Protein AF-A0AAD9K6W3-F1 (afdb_monomer_lite)

Secondary structure (DSSP, 8-state):
-----PPP--TT--HHHHHHHSS-GGGPPTT-EEE--TT---HHHHHHTT-EEE---------

Structure (mmCIF, N/CA/C/O backbone):
data_AF-A0AAD9K6W3-F1
#
_entry.id   AF-A0AAD9K6W3-F1
#
loop_
_atom_site.group_PDB
_atom_site.id
_atom_site.type_symbol
_atom_site.label_atom_id
_atom_site.label_alt_id
_atom_site.label_comp_id
_atom_site.label_asym_id
_atom_site.label_entity_id
_atom_site.label_seq_id
_atom_site.pdbx_PDB_ins_code
_atom_site.Cartn_x
_atom_site.Cartn_y
_atom_site.Cartn_z
_atom_site.occupancy
_atom_site.B_iso_or_equiv
_atom_site.auth_seq_id
_atom_site.auth_comp_id
_atom_site.auth_asym_id
_atom_site.auth_atom_id
_atom_site.pdbx_PDB_model_num
ATOM 1 N N . MET A 1 1 ? -16.229 10.802 -6.644 1.00 68.94 1 MET A N 1
ATOM 2 C CA . MET A 1 1 ? -15.964 11.190 -5.242 1.00 68.94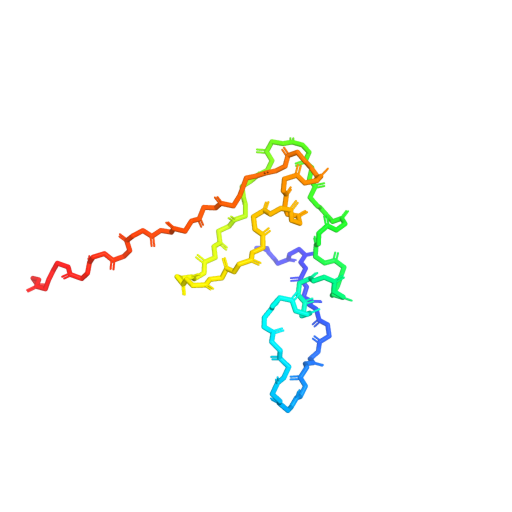 1 MET A CA 1
ATOM 3 C C . MET A 1 1 ? -14.535 10.793 -4.930 1.00 68.94 1 MET A C 1
ATOM 5 O O . MET A 1 1 ? -14.175 9.676 -5.272 1.00 68.94 1 MET A O 1
ATOM 9 N N . VAL A 1 2 ? -13.727 11.692 -4.369 1.00 78.62 2 VAL A N 1
ATOM 10 C CA . VAL A 1 2 ? -12.375 11.368 -3.886 1.00 78.62 2 VAL A CA 1
ATOM 11 C C . VAL A 1 2 ? -12.448 11.315 -2.366 1.00 78.62 2 VAL A C 1
ATOM 13 O O . VAL A 1 2 ? -12.938 12.263 -1.759 1.00 78.62 2 VAL A O 1
ATOM 16 N N . THR A 1 3 ? -12.030 10.202 -1.770 1.00 87.56 3 THR A N 1
ATOM 17 C CA . THR A 1 3 ? -12.140 9.950 -0.322 1.00 87.56 3 THR A CA 1
ATOM 18 C C . THR A 1 3 ? -10.830 10.165 0.426 1.00 87.56 3 THR A C 1
ATOM 20 O O . THR A 1 3 ? -10.850 10.359 1.635 1.00 87.56 3 THR A O 1
ATOM 23 N N . PHE A 1 4 ? -9.700 10.164 -0.281 1.00 93.81 4 PHE A N 1
ATOM 24 C CA . PHE A 1 4 ? -8.376 10.295 0.309 1.00 93.81 4 PHE A CA 1
ATOM 25 C C . PHE A 1 4 ? -7.394 10.898 -0.697 1.00 93.81 4 PHE A C 1
ATOM 27 O O . PHE A 1 4 ? -7.375 10.513 -1.867 1.00 93.81 4 PHE A O 1
ATOM 34 N N . ILE A 1 5 ? -6.570 11.832 -0.228 1.00 95.06 5 ILE A N 1
ATOM 35 C CA . ILE A 1 5 ? -5.398 12.357 -0.932 1.00 95.06 5 ILE A CA 1
ATOM 36 C C . ILE A 1 5 ? -4.295 12.476 0.122 1.00 95.06 5 ILE A C 1
ATOM 38 O O . ILE A 1 5 ? -4.494 13.138 1.139 1.00 95.06 5 ILE A O 1
ATOM 42 N N . SER A 1 6 ? -3.149 11.832 -0.099 1.00 95.06 6 SER A N 1
ATOM 43 C CA . SER A 1 6 ? -2.008 11.953 0.810 1.00 95.06 6 SER A CA 1
ATOM 44 C C . SER A 1 6 ? -1.317 13.311 0.668 1.00 95.06 6 SER A C 1
ATOM 46 O O . SER A 1 6 ? -1.462 14.000 -0.342 1.00 95.06 6 SER A O 1
ATOM 48 N N . ASN A 1 7 ? -0.449 13.650 1.622 1.00 96.12 7 ASN A N 1
ATOM 49 C CA . ASN A 1 7 ? 0.547 14.699 1.397 1.00 96.12 7 ASN A CA 1
ATOM 50 C C . ASN A 1 7 ? 1.421 14.376 0.171 1.00 96.12 7 ASN A C 1
ATOM 52 O O . ASN A 1 7 ? 1.583 13.209 -0.198 1.00 96.12 7 ASN A O 1
ATOM 56 N N . GLY A 1 8 ? 1.985 15.412 -0.452 1.00 95.62 8 GLY A N 1
ATOM 57 C CA . GLY A 1 8 ? 2.957 15.257 -1.533 1.00 95.62 8 GLY A CA 1
ATOM 58 C C . GLY A 1 8 ? 4.316 14.786 -1.009 1.00 95.62 8 GLY A C 1
ATOM 59 O O . GLY A 1 8 ? 4.763 15.232 0.047 1.00 95.62 8 GLY A O 1
ATOM 60 N N . TRP A 1 9 ? 4.985 13.911 -1.764 1.00 95.31 9 TRP A N 1
ATOM 61 C CA . TRP A 1 9 ? 6.288 13.346 -1.405 1.00 95.31 9 TRP A CA 1
ATOM 62 C C . TRP A 1 9 ? 7.328 13.706 -2.466 1.00 95.31 9 TRP A C 1
ATOM 64 O O . TRP A 1 9 ? 7.095 13.527 -3.659 1.00 95.31 9 TRP A O 1
ATOM 74 N N . GLY A 1 10 ? 8.468 14.244 -2.031 1.00 96.00 10 GLY A N 1
ATOM 75 C CA . GLY A 1 10 ? 9.566 14.639 -2.915 1.00 96.00 10 GLY A CA 1
ATOM 76 C C . GLY A 1 10 ? 10.664 13.579 -3.044 1.00 96.00 10 GLY A C 1
ATOM 77 O O . GLY A 1 10 ? 10.679 12.560 -2.349 1.00 96.00 10 GLY A O 1
ATOM 78 N N . GLY A 1 11 ? 11.640 13.864 -3.908 1.00 95.62 11 GLY A N 1
ATOM 79 C CA . GLY A 1 11 ? 12.856 13.062 -4.049 1.00 95.62 11 GLY A CA 1
ATOM 80 C C . GLY A 1 11 ? 12.615 11.668 -4.637 1.00 95.62 11 GLY A C 1
ATOM 81 O O . GLY A 1 11 ? 11.789 11.489 -5.524 1.00 95.62 11 GLY A O 1
ATOM 82 N N . ARG A 1 12 ? 13.376 10.678 -4.155 1.00 92.69 12 ARG A N 1
ATOM 83 C CA . ARG A 1 12 ? 13.295 9.264 -4.574 1.00 92.69 12 ARG A CA 1
ATOM 84 C C . ARG A 1 12 ? 12.566 8.414 -3.528 1.00 92.69 12 ARG A C 1
ATOM 86 O O . ARG A 1 12 ? 13.007 7.310 -3.213 1.00 92.69 12 ARG A O 1
ATOM 93 N N . THR A 1 13 ? 11.506 8.965 -2.941 1.00 95.00 13 THR A N 1
ATOM 94 C CA . THR A 1 13 ? 10.683 8.246 -1.962 1.00 95.00 13 THR A CA 1
ATOM 95 C C . THR A 1 13 ? 9.986 7.088 -2.668 1.00 95.00 13 THR A C 1
ATOM 97 O O . THR A 1 13 ? 9.402 7.284 -3.728 1.00 95.00 13 THR A O 1
ATOM 100 N N . SER A 1 14 ? 10.085 5.876 -2.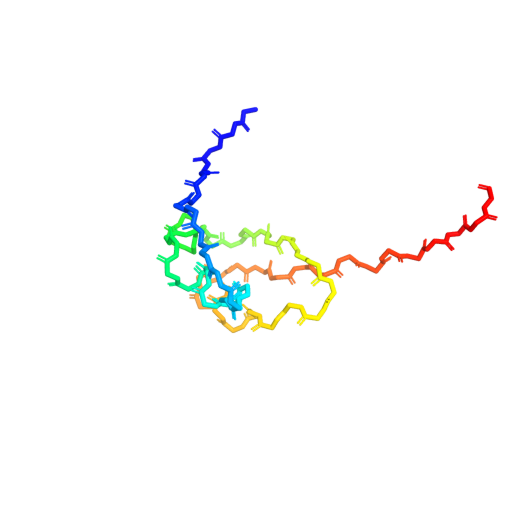122 1.00 92.69 14 SER A N 1
ATOM 101 C CA . SER A 1 14 ? 9.452 4.704 -2.728 1.00 92.69 14 SER A CA 1
ATOM 102 C C . SER A 1 14 ? 7.947 4.692 -2.476 1.00 92.69 14 SER A C 1
ATOM 104 O O . SER A 1 14 ? 7.491 5.107 -1.409 1.00 92.69 14 SER A O 1
ATOM 106 N N . ASP A 1 15 ? 7.185 4.116 -3.405 1.00 92.38 15 ASP A N 1
ATOM 107 C CA . ASP A 1 15 ? 5.729 3.971 -3.266 1.00 92.38 15 ASP A CA 1
ATOM 108 C C . ASP A 1 15 ? 5.352 3.236 -1.972 1.00 92.38 15 ASP A C 1
ATOM 110 O O . ASP A 1 15 ? 4.377 3.583 -1.307 1.00 92.38 15 ASP A O 1
ATOM 114 N N . LYS A 1 16 ? 6.176 2.259 -1.558 1.00 92.88 16 LYS A N 1
ATOM 115 C CA . LYS A 1 16 ? 5.977 1.513 -0.307 1.00 92.88 16 LYS A CA 1
ATOM 116 C C . LYS A 1 16 ? 6.028 2.439 0.901 1.00 92.88 16 LYS A C 1
ATOM 118 O O . LYS A 1 16 ? 5.108 2.423 1.710 1.00 92.88 16 LYS A O 1
ATOM 123 N N . HIS A 1 17 ? 7.054 3.282 0.978 1.00 94.69 17 HIS A N 1
ATOM 124 C CA . HIS A 1 17 ? 7.180 4.242 2.069 1.00 94.69 17 HIS A CA 1
ATOM 125 C C . HIS A 1 17 ? 6.001 5.219 2.097 1.00 94.69 17 HIS A C 1
ATOM 127 O O . HIS A 1 17 ? 5.487 5.541 3.165 1.00 94.69 17 HIS A O 1
ATOM 133 N N . ILE A 1 18 ? 5.545 5.665 0.923 1.00 95.69 18 ILE A N 1
ATOM 134 C CA . ILE A 1 18 ? 4.386 6.553 0.809 1.00 95.69 18 ILE A CA 1
ATOM 135 C C . ILE A 1 18 ? 3.136 5.863 1.363 1.00 95.69 18 ILE A C 1
ATOM 137 O O . ILE A 1 18 ? 2.447 6.445 2.195 1.00 95.69 18 ILE A O 1
ATOM 141 N N . VAL A 1 19 ? 2.839 4.624 0.970 1.00 95.25 19 VAL A N 1
ATOM 142 C CA . VAL A 1 19 ? 1.647 3.913 1.465 1.00 95.25 19 VAL A CA 1
ATOM 143 C C . VAL A 1 19 ? 1.714 3.666 2.972 1.00 95.25 19 VAL A C 1
ATOM 145 O O . VAL A 1 19 ? 0.747 3.967 3.668 1.00 95.25 19 VAL A O 1
ATOM 148 N N . GLU A 1 20 ? 2.863 3.229 3.490 1.00 94.75 20 GLU A N 1
ATOM 149 C CA . GLU A 1 20 ? 3.071 2.992 4.927 1.00 94.75 20 GLU A CA 1
ATOM 150 C C . GLU A 1 20 ? 2.939 4.261 5.786 1.00 94.75 20 GLU A C 1
ATOM 152 O O . GLU A 1 20 ? 2.645 4.168 6.977 1.00 94.75 20 GLU A O 1
ATOM 157 N N . LYS A 1 21 ? 3.214 5.449 5.227 1.00 96.19 21 LYS A N 1
ATOM 158 C CA . LYS A 1 21 ? 3.277 6.715 5.986 1.00 96.19 21 LYS A CA 1
ATOM 159 C C . LYS A 1 21 ? 2.190 7.726 5.647 1.00 96.19 21 LYS A C 1
ATOM 161 O O . LYS A 1 21 ? 2.039 8.711 6.362 1.00 96.19 21 LYS A O 1
ATOM 166 N N . SER A 1 22 ? 1.439 7.512 4.575 1.00 96.62 22 SER A N 1
ATOM 167 C CA . SER A 1 22 ? 0.403 8.445 4.119 1.00 96.62 22 SER A CA 1
ATOM 168 C C . SER A 1 22 ? -0.893 8.379 4.925 1.00 96.62 22 SER A C 1
ATOM 170 O O . SER A 1 22 ? -1.710 9.287 4.795 1.00 96.62 22 SER A O 1
ATOM 172 N N . GLY A 1 23 ? -1.097 7.324 5.720 1.00 96.31 23 GLY A N 1
ATOM 173 C CA . GLY A 1 23 ? -2.375 7.037 6.379 1.00 96.31 23 GLY A CA 1
ATOM 174 C C . GLY A 1 23 ? -3.405 6.383 5.451 1.00 96.31 23 GLY A C 1
ATOM 175 O O . GLY A 1 23 ? -4.566 6.257 5.824 1.00 96.31 23 GLY A O 1
ATOM 176 N N . LEU A 1 24 ? -3.011 5.962 4.239 1.00 96.56 24 LEU A N 1
ATOM 177 C CA . LEU A 1 24 ? -3.907 5.253 3.319 1.00 96.56 24 LEU A CA 1
ATOM 178 C C . LEU A 1 24 ? -4.419 3.944 3.936 1.00 96.56 24 LEU A C 1
ATOM 180 O O . LEU A 1 24 ? -5.618 3.684 3.886 1.00 96.56 24 LEU A O 1
ATOM 184 N N . LEU A 1 25 ? -3.512 3.144 4.510 1.00 96.50 25 LEU A N 1
ATOM 185 C CA . LEU A 1 25 ? -3.825 1.819 5.058 1.00 96.50 25 LEU A CA 1
ATOM 186 C C . LEU A 1 25 ? -4.814 1.882 6.226 1.00 96.50 25 LEU A C 1
ATOM 188 O O . LEU A 1 25 ? -5.643 0.992 6.361 1.00 96.50 25 LEU A O 1
ATOM 192 N N . ASP A 1 26 ? -4.791 2.963 7.005 1.00 95.56 26 ASP A N 1
ATOM 193 C CA . ASP A 1 26 ? -5.691 3.15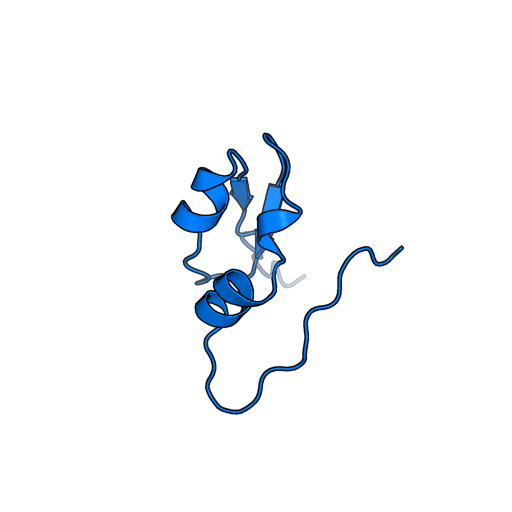4 8.149 1.00 95.56 26 ASP A CA 1
ATOM 194 C C . ASP A 1 26 ? -7.162 3.322 7.735 1.00 95.56 26 ASP A C 1
ATOM 196 O O . ASP A 1 26 ? -8.058 3.208 8.569 1.00 95.56 26 ASP A O 1
ATOM 200 N N . ASN A 1 27 ? -7.420 3.571 6.447 1.00 95.19 27 ASN A N 1
ATOM 201 C CA . ASN A 1 27 ? -8.768 3.635 5.889 1.00 95.19 27 ASN A CA 1
ATOM 202 C C . ASN A 1 27 ? -9.269 2.280 5.366 1.00 95.19 27 ASN A C 1
ATOM 204 O O . ASN A 1 27 ? -10.420 2.206 4.938 1.00 95.19 27 ASN A O 1
ATOM 208 N N . LEU A 1 28 ? -8.426 1.240 5.348 1.00 96.69 28 LEU A N 1
ATOM 209 C CA . LEU A 1 28 ? -8.823 -0.082 4.872 1.00 96.69 28 LEU A CA 1
ATOM 210 C C . LEU A 1 28 ? -9.725 -0.773 5.888 1.00 96.69 28 LEU A C 1
ATOM 212 O O . LEU A 1 28 ? -9.434 -0.827 7.085 1.00 96.69 28 LEU A O 1
ATOM 216 N N . LEU A 1 29 ? -10.796 -1.365 5.374 1.00 96.75 29 LEU A N 1
ATOM 217 C CA . LEU A 1 29 ? -11.667 -2.259 6.113 1.00 96.75 29 LEU A CA 1
ATOM 218 C C . LEU A 1 29 ? -11.385 -3.719 5.729 1.00 96.75 29 LEU A C 1
ATOM 220 O O . LEU A 1 29 ? -10.971 -4.006 4.599 1.00 96.75 29 LEU A O 1
ATOM 224 N N . PRO A 1 30 ? -11.648 -4.674 6.640 1.00 98.00 30 PRO A N 1
ATOM 225 C CA . PRO A 1 30 ? -11.558 -6.089 6.312 1.00 98.00 30 PRO A CA 1
ATOM 226 C C . PRO A 1 30 ? -12.385 -6.446 5.073 1.00 98.00 30 PRO A C 1
ATOM 228 O O . PRO A 1 30 ? -13.583 -6.168 5.008 1.00 98.00 30 PRO A O 1
ATOM 231 N N . GLY A 1 31 ? -11.747 -7.103 4.105 1.00 97.81 31 GLY A N 1
ATOM 232 C CA . GLY A 1 31 ? -12.351 -7.487 2.828 1.00 97.81 31 GLY A CA 1
ATOM 233 C C . GLY A 1 31 ? -12.151 -6.491 1.682 1.00 97.81 31 GLY A C 1
ATOM 234 O O . GLY A 1 31 ? -12.479 -6.835 0.544 1.00 97.81 31 GLY A O 1
ATOM 235 N N . ASP A 1 32 ? -11.582 -5.310 1.937 1.00 97.50 32 ASP A N 1
ATOM 236 C CA . ASP A 1 32 ? -11.294 -4.332 0.885 1.00 97.50 32 ASP A CA 1
ATOM 237 C C . ASP A 1 32 ? -10.284 -4.853 -0.145 1.00 97.50 32 ASP A C 1
ATOM 239 O O . ASP A 1 32 ? -9.444 -5.720 0.121 1.00 97.50 32 ASP A O 1
ATOM 243 N N . ILE A 1 33 ? -10.348 -4.279 -1.349 1.00 96.75 33 ILE A N 1
ATOM 244 C CA . ILE A 1 33 ? -9.421 -4.560 -2.444 1.00 96.75 33 ILE A CA 1
ATOM 245 C C . ILE A 1 33 ? -8.628 -3.295 -2.753 1.00 96.75 33 ILE A C 1
ATOM 247 O O . ILE A 1 33 ? -9.178 -2.308 -3.241 1.00 96.75 33 ILE A O 1
ATOM 251 N N . LEU A 1 34 ? -7.318 -3.354 -2.530 1.00 95.25 34 LEU A N 1
ATOM 252 C CA . LEU A 1 34 ? -6.384 -2.326 -2.962 1.00 95.25 34 LEU A CA 1
ATOM 253 C C . LEU A 1 34 ? -5.805 -2.729 -4.318 1.00 95.25 34 LEU A C 1
ATOM 255 O O . LEU A 1 34 ? -5.180 -3.781 -4.440 1.00 95.25 34 LEU A O 1
ATOM 259 N N . MET A 1 35 ? -5.999 -1.900 -5.340 1.00 95.38 35 MET A N 1
ATOM 260 C CA . MET A 1 35 ? -5.415 -2.126 -6.660 1.00 95.38 35 MET A CA 1
ATOM 261 C C . MET A 1 35 ? -4.161 -1.277 -6.834 1.00 95.38 35 MET A C 1
ATOM 263 O O . MET A 1 35 ? -4.159 -0.108 -6.452 1.00 95.38 35 MET A O 1
ATOM 267 N N . ALA A 1 36 ? -3.100 -1.848 -7.398 1.00 93.44 36 ALA A N 1
ATOM 268 C CA . ALA A 1 36 ? -1.834 -1.139 -7.530 1.00 93.44 36 ALA A CA 1
ATOM 269 C C . ALA A 1 36 ? -1.019 -1.597 -8.745 1.00 93.44 36 ALA A C 1
ATOM 271 O O . ALA A 1 36 ? -1.248 -2.678 -9.289 1.00 93.44 36 ALA A O 1
ATOM 272 N N . ASP A 1 37 ? -0.062 -0.768 -9.163 1.00 90.12 37 ASP A N 1
ATOM 273 C CA . ASP A 1 37 ? 0.760 -1.037 -10.339 1.00 90.12 37 ASP A CA 1
ATOM 274 C C . ASP A 1 37 ? 1.720 -2.216 -10.144 1.00 90.12 37 ASP A C 1
ATOM 276 O O . ASP A 1 37 ? 2.125 -2.588 -9.035 1.00 90.12 37 ASP A O 1
ATOM 280 N N . ARG A 1 38 ? 2.112 -2.823 -11.269 1.00 88.94 38 ARG A N 1
ATOM 281 C CA . ARG A 1 38 ? 3.019 -3.972 -11.271 1.00 88.94 38 ARG A CA 1
ATOM 282 C C . ARG A 1 38 ? 4.342 -3.625 -10.589 1.00 88.94 38 ARG A C 1
ATOM 284 O O . ARG A 1 38 ? 4.984 -2.632 -10.902 1.00 88.94 38 ARG A O 1
ATOM 291 N N . GLY A 1 39 ? 4.792 -4.531 -9.723 1.00 86.56 39 GLY A N 1
ATOM 292 C CA . GLY A 1 39 ? 6.040 -4.372 -8.977 1.00 86.56 39 GLY A CA 1
ATOM 293 C C . GLY A 1 39 ? 5.850 -3.715 -7.614 1.00 86.56 39 GLY A C 1
ATOM 294 O O . GLY A 1 39 ? 6.821 -3.627 -6.861 1.00 86.56 39 GLY A O 1
ATOM 295 N N . PHE A 1 40 ? 4.621 -3.328 -7.259 1.00 90.88 40 PHE A N 1
ATOM 296 C CA . PHE A 1 40 ? 4.350 -2.759 -5.953 1.00 90.88 40 PHE A CA 1
ATOM 297 C C . PHE A 1 40 ? 4.285 -3.841 -4.860 1.00 90.88 40 PHE A C 1
ATOM 299 O O . PHE A 1 40 ? 3.426 -4.722 -4.864 1.00 90.88 40 PHE A O 1
ATOM 306 N N . LYS A 1 41 ? 5.240 -3.798 -3.923 1.00 91.06 41 LYS A N 1
ATOM 307 C CA . LYS A 1 41 ? 5.458 -4.821 -2.886 1.00 91.06 41 LYS A CA 1
ATOM 308 C C . LYS A 1 41 ? 4.897 -4.401 -1.522 1.00 91.06 41 LYS A C 1
ATOM 310 O O . LYS A 1 41 ? 5.670 -4.131 -0.608 1.00 91.06 41 LYS A O 1
ATOM 315 N N . ILE A 1 42 ? 3.571 -4.349 -1.399 1.00 95.00 42 ILE A N 1
ATOM 316 C CA . ILE A 1 42 ? 2.856 -3.997 -0.149 1.00 95.00 42 ILE A CA 1
ATOM 317 C C . ILE A 1 42 ? 1.813 -5.045 0.268 1.00 95.00 42 ILE A C 1
ATOM 319 O O . ILE A 1 42 ? 0.873 -4.747 0.995 1.00 95.00 42 ILE A O 1
ATOM 323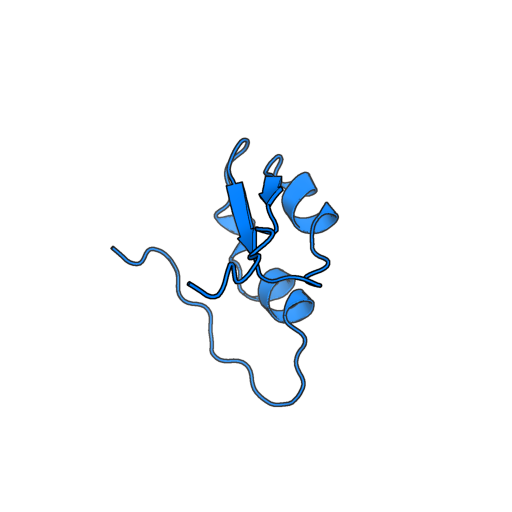 N N . SER A 1 43 ? 1.930 -6.280 -0.230 1.00 94.94 43 SER A N 1
ATOM 324 C CA . SER A 1 43 ? 0.948 -7.341 0.037 1.00 94.94 43 SER A CA 1
ATOM 325 C C . SER A 1 43 ? 0.763 -7.604 1.527 1.00 94.94 43 SER A C 1
ATOM 327 O O . SER A 1 43 ? -0.368 -7.753 1.974 1.00 94.94 43 SER A O 1
ATOM 329 N N . ASP A 1 44 ? 1.862 -7.630 2.280 1.00 96.06 44 ASP A N 1
ATOM 330 C CA . ASP A 1 44 ? 1.854 -7.955 3.706 1.00 96.06 44 ASP A CA 1
ATOM 331 C C . ASP A 1 44 ? 1.241 -6.808 4.515 1.00 96.06 44 ASP A C 1
ATOM 333 O O . ASP A 1 44 ? 0.428 -7.040 5.408 1.00 96.06 44 ASP A O 1
ATOM 3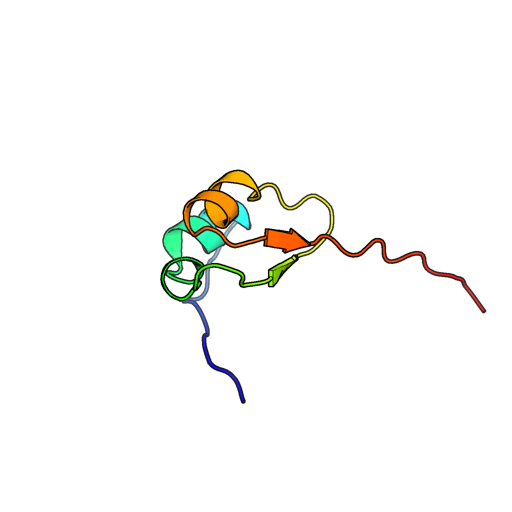37 N N . ASP A 1 45 ? 1.566 -5.571 4.129 1.00 96.56 45 ASP A N 1
ATOM 338 C CA . ASP A 1 45 ? 1.027 -4.351 4.727 1.00 96.56 45 ASP A CA 1
ATOM 339 C C . ASP A 1 45 ? -0.499 -4.286 4.547 1.00 96.56 45 ASP A C 1
ATOM 341 O O . ASP A 1 45 ? -1.226 -3.988 5.486 1.00 96.56 45 ASP A O 1
ATOM 345 N N . VAL A 1 46 ? -1.004 -4.643 3.361 1.00 97.50 46 VAL A N 1
ATOM 346 C CA . VAL A 1 46 ? -2.447 -4.697 3.068 1.00 97.50 46 VAL A CA 1
ATOM 347 C C . VAL A 1 46 ? -3.126 -5.878 3.777 1.00 97.50 46 VAL A C 1
ATOM 349 O O . VAL A 1 46 ? -4.223 -5.732 4.319 1.00 97.50 46 VAL A O 1
ATOM 352 N N . ALA A 1 47 ? -2.476 -7.045 3.814 1.00 97.31 47 ALA A N 1
ATOM 353 C CA . ALA A 1 47 ? -3.013 -8.245 4.454 1.00 97.31 47 ALA A CA 1
ATOM 354 C C . ALA A 1 47 ? -3.159 -8.094 5.976 1.00 97.31 47 ALA A C 1
ATOM 356 O O . ALA A 1 47 ? -4.067 -8.691 6.558 1.00 97.31 47 ALA A O 1
ATOM 357 N N . PHE A 1 48 ? -2.319 -7.272 6.616 1.00 97.44 48 PHE A N 1
ATOM 358 C CA . PHE A 1 48 ? -2.445 -6.941 8.038 1.00 97.44 48 PHE A CA 1
ATOM 359 C C . PHE A 1 48 ? -3.822 -6.345 8.379 1.00 97.44 48 PHE A C 1
ATOM 361 O O . PHE A 1 48 ? -4.390 -6.664 9.420 1.00 97.44 48 PHE A O 1
ATOM 368 N N . TYR A 1 49 ? -4.402 -5.565 7.461 1.00 97.38 49 TYR A N 1
ATOM 369 C CA . TYR A 1 49 ? -5.741 -4.976 7.591 1.00 97.38 49 TYR A CA 1
ATOM 370 C C . TYR A 1 49 ? -6.858 -5.895 7.060 1.00 97.38 49 TYR A C 1
ATOM 372 O O . TYR A 1 49 ? -7.983 -5.455 6.840 1.00 97.38 49 TYR A O 1
ATOM 380 N N . GLN A 1 50 ? -6.564 -7.183 6.837 1.00 97.94 50 GLN A N 1
ATOM 381 C CA . GLN A 1 50 ? -7.489 -8.169 6.261 1.00 97.94 50 GLN A CA 1
ATOM 382 C C . GLN A 1 50 ? -8.047 -7.753 4.887 1.00 97.94 50 GLN A C 1
ATOM 384 O O . GLN A 1 50 ? -9.122 -8.200 4.481 1.00 97.94 50 GLN A O 1
ATOM 389 N N . ALA A 1 51 ? -7.308 -6.912 4.167 1.00 98.00 51 ALA A N 1
ATOM 390 C CA . ALA A 1 51 ? -7.602 -6.491 2.808 1.00 98.00 51 ALA A CA 1
ATOM 391 C C . ALA A 1 51 ? -6.743 -7.280 1.805 1.00 98.00 51 ALA A C 1
ATOM 393 O O . ALA A 1 51 ? -5.841 -8.042 2.170 1.00 98.00 51 ALA A O 1
ATOM 394 N N . LYS A 1 52 ? -7.016 -7.105 0.510 1.00 97.75 52 LYS A N 1
ATOM 395 C CA . LYS A 1 52 ? -6.316 -7.802 -0.572 1.00 97.75 52 LYS A CA 1
ATOM 396 C C . LYS A 1 52 ? -5.676 -6.827 -1.548 1.00 97.75 52 LYS A C 1
ATOM 398 O O . LYS A 1 52 ? -6.358 -6.005 -2.149 1.00 97.75 52 LYS A O 1
ATOM 403 N N . LEU A 1 53 ? -4.380 -7.005 -1.793 1.00 96.69 53 LEU A N 1
ATOM 404 C CA . LEU A 1 53 ? -3.696 -6.355 -2.906 1.00 96.69 53 LEU A CA 1
ATOM 405 C C . LEU A 1 53 ? -4.004 -7.092 -4.219 1.00 96.69 53 LEU A C 1
ATOM 407 O O . LEU A 1 53 ? -3.806 -8.306 -4.325 1.00 96.69 53 LEU A O 1
ATOM 411 N N . VAL A 1 54 ? -4.454 -6.359 -5.231 1.00 95.94 54 VAL A N 1
ATOM 412 C CA . VAL A 1 54 ? -4.661 -6.848 -6.596 1.00 95.94 54 VAL A CA 1
ATOM 413 C C . VAL A 1 54 ? -3.768 -6.062 -7.544 1.00 95.94 54 VAL A C 1
ATOM 415 O O . VAL A 1 54 ? -3.888 -4.850 -7.681 1.00 95.94 54 VAL A O 1
ATOM 418 N N . ILE A 1 55 ? -2.892 -6.779 -8.239 1.00 93.50 55 ILE A N 1
ATOM 419 C CA . ILE A 1 55 ? -2.089 -6.222 -9.323 1.00 93.50 55 ILE A CA 1
ATOM 420 C C . ILE A 1 55 ? -2.749 -6.653 -10.637 1.00 93.50 55 ILE A C 1
ATOM 422 O O . ILE A 1 55 ? -2.698 -7.844 -10.961 1.00 93.50 55 ILE A O 1
ATOM 426 N N . PRO A 1 56 ? -3.410 -5.748 -11.382 1.00 89.56 56 PRO A N 1
ATOM 427 C CA . PRO A 1 56 ? -3.976 -6.098 -12.674 1.00 89.56 56 PRO A CA 1
ATOM 428 C C . PRO A 1 56 ? -2.863 -6.495 -13.639 1.00 89.56 56 PRO A C 1
ATOM 430 O O . PRO A 1 56 ? -1.861 -5.793 -13.789 1.00 89.56 56 PRO A O 1
ATOM 433 N N . ASP A 1 57 ? -3.060 -7.606 -14.342 1.00 80.12 57 ASP A N 1
ATOM 434 C CA . ASP A 1 57 ? -2.212 -7.948 -15.474 1.00 80.12 57 ASP A CA 1
ATOM 435 C C . ASP A 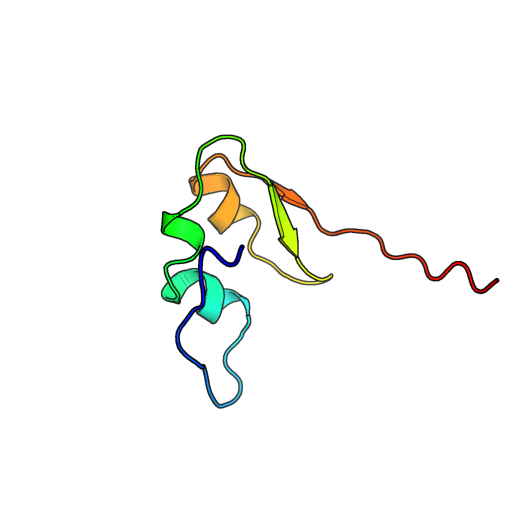1 57 ? -2.709 -7.184 -16.702 1.00 80.12 57 ASP A C 1
ATOM 437 O O . ASP A 1 57 ? -3.542 -7.669 -17.469 1.00 80.12 57 ASP A O 1
ATOM 441 N N . PHE A 1 58 ? -2.248 -5.941 -16.854 1.00 70.25 58 PHE A N 1
ATOM 442 C CA . PHE A 1 58 ? -2.549 -5.167 -18.050 1.00 70.25 58 PHE A CA 1
ATOM 443 C C . PHE A 1 58 ? -1.727 -5.729 -19.213 1.00 70.25 58 PHE A C 1
ATOM 445 O O . PHE A 1 58 ? -0.572 -5.362 -19.440 1.00 70.25 58 PHE A O 1
ATOM 452 N N . LYS A 1 59 ? -2.320 -6.672 -19.946 1.00 68.56 59 LYS A N 1
ATOM 453 C CA . LYS A 1 59 ? -1.813 -7.085 -21.252 1.00 68.56 59 LYS A CA 1
ATOM 454 C C . LYS A 1 59 ? -2.330 -6.086 -22.275 1.00 68.56 59 LYS A C 1
ATOM 456 O O . LYS A 1 59 ? -3.532 -5.989 -22.504 1.00 68.56 59 LYS A O 1
ATOM 461 N N . TRP A 1 60 ? -1.419 -5.315 -22.862 1.00 69.06 60 TRP A N 1
ATOM 462 C CA . TRP A 1 60 ? -1.731 -4.540 -24.055 1.00 69.06 60 TRP A CA 1
ATOM 463 C C . TRP A 1 60 ? -2.009 -5.519 -25.198 1.00 69.06 60 TRP A C 1
ATOM 465 O O . TRP A 1 60 ? -1.090 -6.083 -25.792 1.00 69.06 60 TRP A O 1
ATOM 475 N N . ASN A 1 61 ? -3.287 -5.757 -25.472 1.00 65.44 61 ASN A N 1
ATOM 476 C CA . ASN A 1 61 ? -3.729 -6.516 -26.632 1.00 65.44 61 ASN A CA 1
ATOM 477 C C . ASN A 1 61 ? -3.842 -5.503 -27.771 1.00 65.44 61 ASN A C 1
ATOM 479 O O . ASN A 1 61 ? -4.904 -4.919 -27.941 1.00 65.44 61 ASN A O 1
ATOM 483 N N . GLY A 1 62 ? -2.726 -5.205 -28.440 1.00 66.06 62 GLY A N 1
ATOM 484 C CA . GLY A 1 62 ? -2.605 -4.125 -29.428 1.00 66.06 62 GLY A CA 1
ATOM 485 C C . GLY A 1 62 ? -3.448 -4.299 -30.693 1.00 66.06 62 GLY A C 1
ATOM 486 O O . GLY A 1 62 ? -2.889 -4.508 -31.766 1.00 66.06 62 GLY A O 1
ATOM 487 N N . LEU A 1 63 ? -4.768 -4.206 -30.546 1.00 53.03 63 LEU A N 1
ATOM 488 C CA . LEU A 1 63 ? -5.744 -3.996 -31.609 1.00 53.03 63 LEU A CA 1
ATOM 489 C C . LEU A 1 63 ? -6.039 -2.502 -31.749 1.00 53.03 63 LEU A C 1
ATOM 491 O O . LEU A 1 63 ? -6.205 -1.838 -30.700 1.00 53.03 63 LEU A O 1
#

pLDDT: mean 91.2, std 9.84, range [53.03, 98.0]

Foldseek 3Di:
DDDDDFDDDDDPDDPQNCCVPRCVLVPDAAAAEDEDEPPDPCQVVNVVRNYGYDYDPPDCPPD

InterPro domains:
  IPR027806 Harbinger transposase-derived nuclease domain [PF13359] (2-49)

Sequence (63 aa):
MVTFISNGWGGRTSDKHIVEKSGLLDNLLPGDILMADRGFKISDDVAFYQAKLVIPDFKWNGL

Radius of gyration: 13.34 Å; chains: 1; bounding box: 29×24×40 Å

Organism: Ridgeia piscesae (NCBI:txid27915)